Protein AF-A0A1A8HX14-F1 (afdb_monomer_lite)

Secondary structure (DSSP, 8-state):
---HHHHHHHHHHT-SEEEEEE--TT-TTSPPSEEEEEETTEEEE-S-S-HHHHHHHHHHHHHHTTPPPPGGG-

Structure (mmCIF, N/CA/C/O backbone):
data_AF-A0A1A8HX14-F1
#
_entry.id   AF-A0A1A8HX14-F1
#
loop_
_atom_site.group_PDB
_atom_site.id
_atom_site.type_symbol
_atom_site.label_atom_id
_atom_site.label_alt_id
_atom_site.label_comp_id
_atom_site.label_asym_id
_atom_site.label_entity_id
_atom_site.label_seq_id
_atom_site.pdbx_PDB_ins_code
_atom_site.Cartn_x
_atom_site.Cartn_y
_atom_site.Cartn_z
_atom_site.occupancy
_atom_site.B_iso_or_equiv
_atom_site.auth_seq_id
_atom_site.auth_comp_id
_atom_site.auth_asym_id
_atom_site.auth_atom_id
_atom_site.pdbx_PDB_model_num
ATOM 1 N N . MET A 1 1 ? 21.907 -1.864 11.386 1.00 60.47 1 MET A N 1
ATOM 2 C CA . MET A 1 1 ? 21.460 -0.756 10.523 1.00 60.47 1 MET A CA 1
ATOM 3 C C . MET A 1 1 ? 20.135 -1.218 9.958 1.00 60.47 1 MET A C 1
ATOM 5 O O . MET A 1 1 ? 20.135 -2.278 9.348 1.00 60.47 1 MET A O 1
ATOM 9 N N . ILE A 1 2 ? 19.034 -0.557 10.312 1.00 67.88 2 ILE A N 1
ATOM 10 C CA . ILE A 1 2 ? 17.696 -0.917 9.821 1.00 67.88 2 ILE A CA 1
ATOM 11 C C . ILE A 1 2 ? 17.632 -0.488 8.346 1.00 67.88 2 ILE A C 1
ATOM 13 O O . ILE A 1 2 ? 18.215 0.539 7.989 1.00 67.88 2 ILE A O 1
ATOM 17 N N . SER A 1 3 ? 17.059 -1.316 7.470 1.00 85.38 3 SER A N 1
ATOM 18 C CA . SER A 1 3 ? 16.899 -0.959 6.058 1.00 85.38 3 SER A CA 1
ATOM 19 C C . SER A 1 3 ? 15.748 0.036 5.902 1.00 85.38 3 SER A C 1
ATOM 21 O O . SER A 1 3 ? 14.748 -0.083 6.599 1.00 85.38 3 SER A O 1
ATOM 23 N N . GLN A 1 4 ? 15.821 0.952 4.927 1.00 83.69 4 GLN A N 1
ATOM 24 C CA . GLN A 1 4 ? 14.687 1.834 4.580 1.00 83.69 4 GLN A CA 1
ATOM 25 C C . GLN A 1 4 ? 13.400 1.045 4.287 1.00 83.69 4 GLN A C 1
ATOM 27 O O . GLN A 1 4 ? 12.300 1.544 4.495 1.00 83.69 4 GLN A O 1
ATOM 32 N N . LYS A 1 5 ? 13.539 -0.192 3.791 1.00 85.19 5 LYS A N 1
ATOM 33 C CA . LYS A 1 5 ? 12.407 -1.094 3.579 1.00 85.19 5 LYS A CA 1
ATOM 34 C C . LYS A 1 5 ? 11.755 -1.507 4.902 1.00 85.19 5 LYS A C 1
ATOM 36 O O . LYS A 1 5 ? 10.537 -1.470 4.989 1.00 85.19 5 LYS A O 1
ATOM 41 N N . ASP A 1 6 ? 12.551 -1.861 5.907 1.00 88.19 6 ASP A N 1
ATOM 42 C CA . ASP A 1 6 ? 12.044 -2.334 7.200 1.00 88.19 6 ASP A CA 1
ATOM 43 C C . ASP A 1 6 ? 11.326 -1.196 7.952 1.00 88.19 6 ASP A C 1
ATOM 45 O O . ASP A 1 6 ? 10.268 -1.413 8.534 1.00 88.19 6 ASP A O 1
ATOM 49 N N . GLU A 1 7 ? 11.858 0.033 7.880 1.00 90.62 7 GLU A N 1
ATOM 50 C CA . GLU A 1 7 ? 11.207 1.235 8.434 1.00 90.62 7 GLU A CA 1
ATOM 51 C C . GLU A 1 7 ? 9.858 1.504 7.751 1.00 90.62 7 GLU A C 1
ATOM 53 O O . GLU A 1 7 ? 8.851 1.740 8.417 1.00 90.62 7 GLU A O 1
ATOM 58 N N . ALA A 1 8 ? 9.813 1.412 6.419 1.00 90.62 8 ALA A N 1
ATOM 59 C CA . ALA A 1 8 ? 8.571 1.574 5.672 1.00 90.62 8 ALA A CA 1
ATOM 60 C C . ALA A 1 8 ? 7.552 0.468 5.994 1.00 90.62 8 ALA A C 1
ATOM 62 O O . ALA A 1 8 ? 6.365 0.754 6.122 1.00 90.62 8 ALA A O 1
ATOM 63 N N . GLU A 1 9 ? 7.982 -0.787 6.146 1.00 90.62 9 GLU A N 1
ATOM 64 C CA . GLU A 1 9 ? 7.096 -1.885 6.549 1.00 90.62 9 GLU A CA 1
ATOM 65 C C . GLU A 1 9 ? 6.493 -1.652 7.943 1.00 90.62 9 GLU A C 1
ATOM 67 O O . GLU A 1 9 ? 5.305 -1.912 8.135 1.00 90.62 9 GLU A O 1
ATOM 72 N N . GLU A 1 10 ? 7.257 -1.100 8.890 1.00 92.31 10 GLU A N 1
ATOM 73 C CA . GLU A 1 10 ? 6.749 -0.718 10.213 1.00 92.31 10 GLU A CA 1
ATOM 74 C C . GLU A 1 10 ? 5.690 0.396 10.127 1.00 92.31 10 GLU A C 1
ATOM 76 O O . GLU A 1 10 ? 4.630 0.295 10.750 1.00 92.31 10 GLU A O 1
ATOM 81 N N . GLU A 1 11 ? 5.908 1.423 9.300 1.00 92.69 11 GLU A N 1
ATOM 82 C CA . GLU A 1 11 ? 4.904 2.472 9.067 1.00 92.69 11 GLU A CA 1
ATOM 83 C C . GLU A 1 11 ? 3.617 1.910 8.439 1.00 92.69 11 GLU A C 1
ATOM 85 O O . GLU A 1 11 ? 2.503 2.272 8.848 1.00 92.69 11 GLU A O 1
ATOM 90 N N . LEU A 1 12 ? 3.753 0.982 7.485 1.00 93.50 12 LEU A N 1
ATOM 91 C CA . LEU A 1 12 ? 2.623 0.332 6.819 1.00 93.50 12 LEU A CA 1
ATOM 92 C C . LEU A 1 12 ? 1.746 -0.460 7.802 1.00 93.50 12 LEU A C 1
ATOM 94 O O . LEU A 1 12 ? 0.526 -0.452 7.645 1.00 93.50 12 LEU A O 1
ATOM 98 N N . GLN A 1 13 ? 2.322 -1.071 8.846 1.00 91.94 13 GLN A N 1
ATOM 99 C CA . GLN A 1 13 ? 1.560 -1.781 9.889 1.00 91.94 13 GLN A CA 1
ATOM 100 C C . GLN A 1 13 ? 0.587 -0.868 10.650 1.00 91.94 13 GLN A C 1
ATOM 102 O O . GLN A 1 13 ? -0.462 -1.316 11.106 1.00 91.94 13 GLN A O 1
ATOM 107 N N . SER A 1 14 ? 0.919 0.417 10.783 1.00 90.75 14 SER A N 1
ATOM 108 C CA . SER A 1 14 ? 0.090 1.404 11.489 1.00 90.75 14 SER A CA 1
ATOM 109 C C . SER A 1 14 ? -0.917 2.136 10.591 1.00 90.75 14 SER A C 1
ATOM 111 O O . SER A 1 14 ? -1.702 2.956 11.072 1.00 90.75 14 SER A O 1
ATOM 113 N N . THR A 1 15 ? -0.908 1.852 9.285 1.00 90.31 15 THR A N 1
ATOM 114 C CA . THR A 1 15 ? -1.710 2.566 8.289 1.00 90.31 15 THR A CA 1
ATOM 115 C C .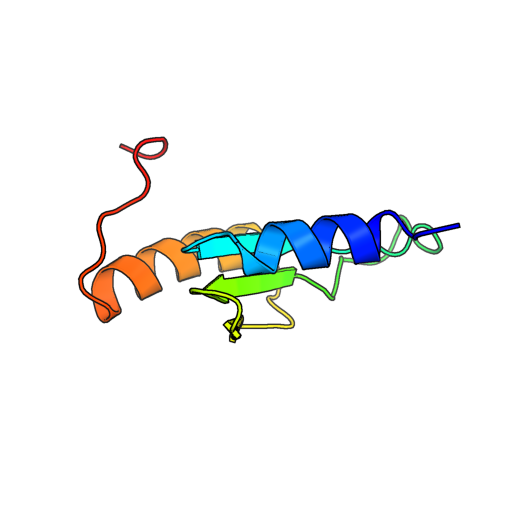 THR A 1 15 ? -2.973 1.783 7.930 1.00 90.31 15 THR A C 1
ATOM 117 O O . THR A 1 15 ? -2.904 0.611 7.570 1.00 90.31 15 THR A O 1
ATOM 120 N N . THR A 1 16 ? -4.137 2.447 7.947 1.00 91.62 16 THR A N 1
ATOM 121 C CA . THR A 1 16 ? -5.424 1.806 7.612 1.00 91.62 16 THR A CA 1
ATOM 122 C C . THR A 1 16 ? -5.469 1.271 6.187 1.00 91.62 16 THR A C 1
ATOM 124 O O . THR A 1 16 ? -5.967 0.179 5.955 1.00 91.62 16 THR A O 1
ATOM 127 N N . MET A 1 17 ? -4.959 2.029 5.215 1.00 93.56 17 MET A N 1
ATOM 128 C CA . MET A 1 17 ? -4.813 1.562 3.840 1.00 93.56 17 MET A CA 1
ATOM 129 C C . MET A 1 17 ? -3.691 2.321 3.140 1.00 93.56 17 MET A C 1
ATOM 131 O O . MET A 1 17 ? -3.654 3.552 3.194 1.00 93.56 17 MET A O 1
ATOM 135 N N . ALA A 1 18 ? -2.814 1.604 2.440 1.00 94.44 18 ALA A N 1
ATOM 136 C CA . ALA A 1 18 ? -1.755 2.215 1.645 1.00 94.44 18 ALA A CA 1
ATOM 137 C C . ALA A 1 18 ? -1.484 1.441 0.354 1.00 94.44 18 ALA A C 1
ATOM 139 O O . ALA A 1 18 ? -1.491 0.213 0.340 1.00 94.44 18 ALA A O 1
ATOM 140 N N . LEU A 1 19 ? -1.207 2.189 -0.716 1.00 94.75 19 LEU A N 1
ATOM 141 C CA . LEU A 1 19 ? -0.565 1.697 -1.932 1.00 94.75 19 LEU A CA 1
ATOM 142 C C . LEU A 1 19 ? 0.938 1.921 -1.776 1.00 94.75 19 LEU A C 1
ATOM 144 O O . LEU A 1 19 ? 1.365 3.066 -1.620 1.00 94.75 19 LEU A O 1
ATOM 148 N N . PHE A 1 20 ? 1.729 0.857 -1.843 1.00 93.56 20 PHE A N 1
ATOM 149 C CA . PHE A 1 20 ? 3.179 0.933 -1.692 1.00 93.56 20 PHE A CA 1
ATOM 150 C C . PHE A 1 20 ? 3.904 0.424 -2.938 1.00 93.56 20 PHE A C 1
ATOM 152 O O . PHE A 1 20 ? 3.352 -0.312 -3.758 1.00 93.56 20 PHE A O 1
ATOM 159 N N . VAL A 1 21 ? 5.160 0.852 -3.075 1.00 92.44 21 VAL A N 1
ATOM 160 C CA . VAL A 1 21 ? 6.085 0.384 -4.107 1.00 92.44 21 VAL A CA 1
ATOM 161 C C . VAL A 1 21 ? 7.450 0.194 -3.468 1.00 92.44 21 VAL A C 1
ATOM 163 O O . VAL A 1 21 ? 8.088 1.177 -3.090 1.00 92.44 21 VAL A O 1
ATOM 166 N N . PHE A 1 22 ? 7.932 -1.043 -3.411 1.00 87.69 22 PHE A N 1
ATOM 167 C CA . PHE A 1 22 ? 9.341 -1.299 -3.142 1.00 87.69 22 PHE A CA 1
ATOM 168 C C . PHE A 1 22 ? 10.091 -1.427 -4.470 1.00 87.69 22 PHE A C 1
ATOM 170 O O . PHE A 1 22 ? 9.649 -2.075 -5.419 1.00 87.69 22 PHE A O 1
ATOM 177 N N . ARG A 1 23 ? 11.222 -0.731 -4.580 1.00 79.38 23 ARG A N 1
ATOM 178 C CA . ARG A 1 23 ? 12.089 -0.803 -5.756 1.00 79.38 23 ARG A CA 1
ATOM 179 C C . ARG A 1 23 ? 13.467 -1.243 -5.309 1.00 79.38 23 ARG A C 1
ATOM 181 O O . ARG A 1 23 ? 14.075 -0.599 -4.458 1.00 79.38 23 ARG A O 1
ATOM 188 N N . ASP A 1 24 ? 13.973 -2.298 -5.932 1.00 74.12 24 ASP A N 1
ATOM 189 C CA . ASP A 1 24 ? 15.377 -2.647 -5.794 1.00 74.12 24 ASP A CA 1
ATOM 190 C C . ASP A 1 24 ? 16.234 -1.648 -6.593 1.00 74.12 24 ASP A C 1
ATOM 192 O O . ASP A 1 24 ? 16.071 -1.468 -7.806 1.00 74.12 24 ASP A O 1
ATOM 196 N N . ASN A 1 25 ? 17.156 -0.979 -5.900 1.00 67.31 25 ASN A N 1
ATOM 197 C CA . ASN A 1 25 ? 18.103 -0.032 -6.490 1.00 67.31 25 ASN A CA 1
ATOM 198 C C . ASN A 1 25 ? 19.069 -0.703 -7.481 1.00 67.31 25 ASN A C 1
ATOM 200 O O . ASN A 1 25 ? 19.739 -0.006 -8.244 1.00 67.31 25 ASN A O 1
ATOM 204 N N . SER A 1 26 ? 19.137 -2.037 -7.497 1.00 66.94 26 SER A N 1
ATOM 205 C CA . SER A 1 26 ? 19.962 -2.805 -8.431 1.00 66.94 26 SER A CA 1
ATOM 206 C C . SER A 1 26 ? 19.502 -2.689 -9.889 1.00 66.94 26 SER A C 1
ATOM 208 O O . SER A 1 26 ? 20.296 -2.946 -10.800 1.00 66.94 26 SER A O 1
ATOM 210 N N . SER A 1 27 ? 18.253 -2.272 -10.154 1.00 62.00 27 SER A N 1
ATOM 211 C CA . SER A 1 27 ? 17.779 -2.172 -11.530 1.00 62.00 27 SER A CA 1
ATOM 212 C C . SER A 1 27 ? 16.774 -1.062 -11.817 1.00 62.00 27 SER A C 1
ATOM 214 O O . SER A 1 27 ? 15.559 -1.241 -11.806 1.00 62.00 27 SER A O 1
ATOM 216 N N . LEU A 1 28 ? 17.308 0.090 -12.223 1.00 66.06 28 LEU A N 1
ATOM 217 C CA . LEU A 1 28 ? 16.530 1.225 -12.732 1.00 66.06 28 LEU A CA 1
ATOM 218 C C . LEU A 1 28 ? 15.743 0.906 -14.017 1.00 66.06 28 LEU A C 1
ATOM 220 O O . LEU A 1 28 ? 14.801 1.626 -14.344 1.00 66.06 28 LEU A O 1
ATOM 224 N N . LEU A 1 29 ? 16.135 -0.152 -14.736 1.00 69.12 29 LEU A N 1
ATOM 225 C CA . LEU A 1 29 ? 15.551 -0.559 -16.016 1.00 69.12 29 LEU A CA 1
ATOM 226 C C . LEU A 1 29 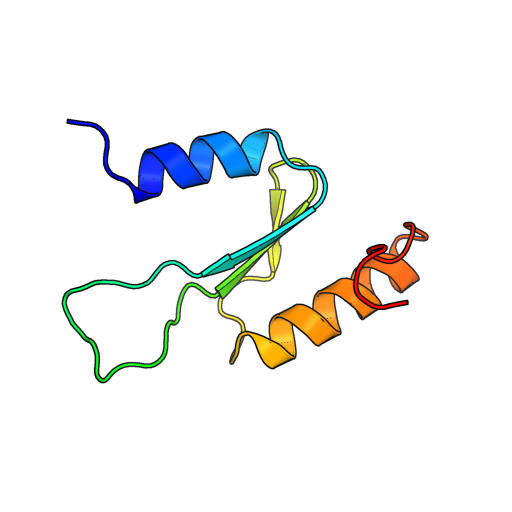? 14.389 -1.551 -15.872 1.00 69.12 29 LEU A C 1
ATOM 228 O O . LEU A 1 29 ? 13.656 -1.748 -16.838 1.00 69.12 29 LEU A O 1
ATOM 232 N N . HIS A 1 30 ? 14.205 -2.170 -14.701 1.00 66.75 30 HIS A N 1
ATOM 233 C CA . HIS A 1 30 ? 13.100 -3.100 -14.483 1.00 66.75 30 HIS A CA 1
ATOM 234 C C . HIS A 1 30 ? 11.898 -2.390 -13.861 1.00 66.75 30 HIS A C 1
ATOM 236 O O . HIS A 1 30 ? 12.019 -1.516 -13.001 1.00 66.75 30 HIS A O 1
ATOM 242 N N . GLN A 1 31 ? 10.711 -2.783 -14.319 1.00 66.81 31 GLN A N 1
ATOM 243 C CA . GLN A 1 31 ? 9.453 -2.348 -13.731 1.00 66.81 31 GLN A CA 1
ATOM 244 C C . GLN A 1 31 ? 9.378 -2.866 -12.282 1.00 66.81 31 GLN A C 1
ATOM 246 O O . GLN A 1 31 ? 9.719 -4.032 -12.061 1.00 66.81 31 GLN A O 1
ATOM 251 N N . PRO A 1 32 ? 8.974 -2.035 -11.299 1.00 69.81 32 PRO A N 1
ATOM 252 C CA . PRO A 1 32 ? 8.858 -2.484 -9.915 1.00 69.81 32 PRO A CA 1
ATOM 253 C C . PRO A 1 32 ? 7.843 -3.624 -9.855 1.00 69.81 32 PRO A C 1
ATOM 255 O O . PRO A 1 32 ? 6.714 -3.447 -10.309 1.00 69.81 32 PRO A O 1
ATOM 258 N N . ARG A 1 33 ? 8.259 -4.787 -9.346 1.00 73.38 33 ARG A N 1
ATOM 259 C CA . ARG A 1 33 ? 7.361 -5.932 -9.135 1.00 73.38 33 ARG A CA 1
ATOM 260 C C . ARG A 1 33 ? 6.694 -5.899 -7.763 1.00 73.38 33 ARG A C 1
ATOM 262 O O . ARG A 1 33 ? 5.632 -6.480 -7.604 1.00 73.38 33 ARG A O 1
ATOM 269 N N . ASP A 1 34 ? 7.242 -5.132 -6.827 1.00 87.19 34 ASP A N 1
ATOM 270 C CA . ASP A 1 34 ? 6.750 -5.061 -5.453 1.00 87.19 34 ASP A CA 1
ATOM 271 C C . ASP A 1 34 ? 5.777 -3.882 -5.291 1.00 87.19 34 ASP A C 1
ATOM 273 O O . ASP A 1 34 ? 6.015 -2.951 -4.519 1.00 87.19 34 ASP A O 1
ATOM 277 N N . ILE A 1 35 ? 4.710 -3.881 -6.097 1.00 93.38 35 ILE A N 1
ATOM 278 C CA . ILE A 1 35 ? 3.599 -2.928 -5.982 1.00 93.38 35 ILE A CA 1
ATOM 279 C C . ILE A 1 35 ? 2.432 -3.651 -5.319 1.00 93.38 35 ILE A C 1
ATOM 281 O O . ILE A 1 35 ? 1.946 -4.652 -5.850 1.00 93.38 35 ILE A O 1
ATOM 285 N N . GLY A 1 36 ? 1.957 -3.127 -4.194 1.00 95.06 36 GLY A N 1
ATOM 286 C CA . GLY A 1 36 ? 0.922 -3.784 -3.405 1.00 95.06 36 GLY A CA 1
ATOM 287 C C . GLY A 1 36 ? 0.026 -2.815 -2.650 1.00 95.06 36 GLY A C 1
ATOM 288 O O . GLY A 1 36 ? 0.283 -1.610 -2.585 1.00 95.06 36 GLY A O 1
ATOM 289 N N . ILE A 1 37 ? -1.056 -3.359 -2.103 1.00 96.31 37 ILE A N 1
ATOM 290 C CA . ILE A 1 37 ? -1.973 -2.645 -1.219 1.00 96.31 37 ILE A CA 1
ATOM 291 C C . ILE A 1 37 ? -2.028 -3.384 0.107 1.00 96.31 37 ILE A C 1
ATOM 293 O O . ILE A 1 37 ? -2.247 -4.595 0.142 1.00 96.31 37 ILE A O 1
ATOM 297 N N . ILE A 1 38 ? -1.870 -2.632 1.189 1.00 95.75 38 ILE A N 1
ATOM 298 C CA . ILE A 1 38 ? -2.064 -3.102 2.557 1.00 95.75 38 ILE A CA 1
ATOM 299 C C . ILE A 1 38 ? -3.334 -2.469 3.132 1.00 95.75 38 ILE A C 1
ATOM 301 O O . ILE A 1 38 ? -3.640 -1.316 2.812 1.00 95.75 38 ILE A O 1
ATOM 305 N N . ILE A 1 39 ? -4.064 -3.212 3.961 1.00 95.50 39 ILE A N 1
ATOM 306 C CA . ILE A 1 39 ? -5.191 -2.723 4.762 1.00 95.50 39 ILE A CA 1
ATOM 307 C C . ILE A 1 39 ? -5.003 -3.218 6.196 1.00 95.50 39 ILE A C 1
AT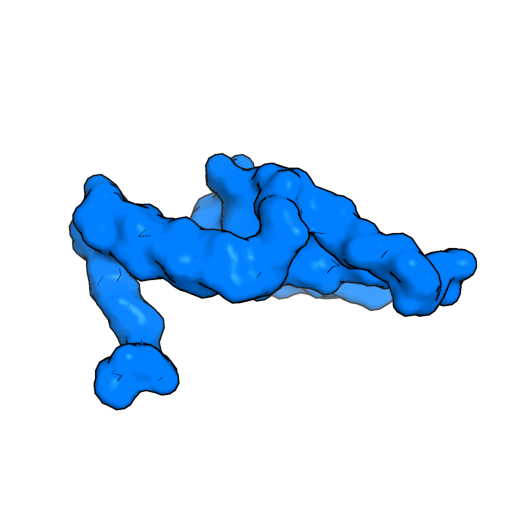OM 309 O O . ILE A 1 39 ? -4.889 -4.423 6.405 1.00 95.50 39 ILE A O 1
ATOM 313 N N . ASP A 1 40 ? -4.955 -2.298 7.162 1.00 93.81 40 ASP A N 1
ATOM 314 C CA . ASP A 1 40 ? -4.763 -2.578 8.596 1.00 93.81 40 ASP A CA 1
ATOM 315 C C . ASP A 1 40 ? -3.626 -3.590 8.873 1.00 93.81 40 ASP A C 1
ATOM 317 O O . ASP A 1 40 ? -3.793 -4.575 9.594 1.00 93.81 40 ASP A O 1
ATOM 321 N N . GLY A 1 41 ? -2.466 -3.379 8.239 1.00 92.00 41 GLY A N 1
ATOM 322 C CA . GLY A 1 41 ? -1.288 -4.246 8.382 1.00 92.00 41 GLY A CA 1
ATOM 323 C C . GLY A 1 41 ? -1.332 -5.568 7.598 1.00 92.00 41 GLY A C 1
ATOM 324 O O . GLY A 1 41 ? -0.360 -6.325 7.627 1.00 92.00 41 GLY A O 1
ATOM 325 N N . VAL A 1 42 ? -2.412 -5.847 6.859 1.00 93.12 42 VAL A N 1
ATOM 326 C CA . VAL A 1 42 ? -2.569 -7.052 6.029 1.00 93.12 42 VAL A CA 1
ATOM 327 C C . VAL A 1 42 ? -2.389 -6.719 4.553 1.00 93.12 42 VAL A C 1
ATOM 329 O O . VAL A 1 42 ? -3.108 -5.888 4.001 1.00 93.12 42 VAL A O 1
ATOM 332 N N . GLU A 1 43 ? -1.442 -7.378 3.885 1.00 93.81 43 GLU A N 1
ATOM 333 C CA . GLU A 1 43 ? -1.264 -7.252 2.436 1.00 93.81 43 GLU A CA 1
ATOM 334 C C . GLU A 1 43 ? -2.446 -7.916 1.714 1.00 93.81 43 GLU A C 1
ATOM 336 O O . GLU A 1 43 ? -2.639 -9.129 1.789 1.00 93.81 43 GLU A O 1
ATOM 341 N N . VAL A 1 44 ? -3.273 -7.108 1.045 1.00 95.25 44 VAL A N 1
ATOM 342 C CA . VAL A 1 44 ? -4.499 -7.565 0.368 1.00 95.25 44 VAL A CA 1
ATOM 343 C C . VAL A 1 44 ? -4.306 -7.764 -1.130 1.00 95.25 44 VAL A C 1
ATOM 345 O O . VAL A 1 44 ? -5.015 -8.566 -1.734 1.00 95.25 44 VAL A O 1
ATOM 348 N N . LEU A 1 45 ? -3.360 -7.041 -1.735 1.00 95.44 45 LEU A N 1
ATOM 349 C CA . LEU A 1 45 ? -2.954 -7.196 -3.131 1.00 95.44 45 LEU A CA 1
ATOM 350 C C . LEU A 1 45 ? -1.443 -7.043 -3.236 1.00 95.44 45 LEU A C 1
ATOM 352 O O . LEU A 1 45 ? -0.870 -6.160 -2.602 1.00 95.44 45 LEU A O 1
ATOM 356 N N . ASN A 1 46 ? -0.837 -7.843 -4.103 1.00 93.31 46 ASN A N 1
ATOM 357 C CA . ASN A 1 46 ? 0.588 -7.835 -4.388 1.00 93.31 46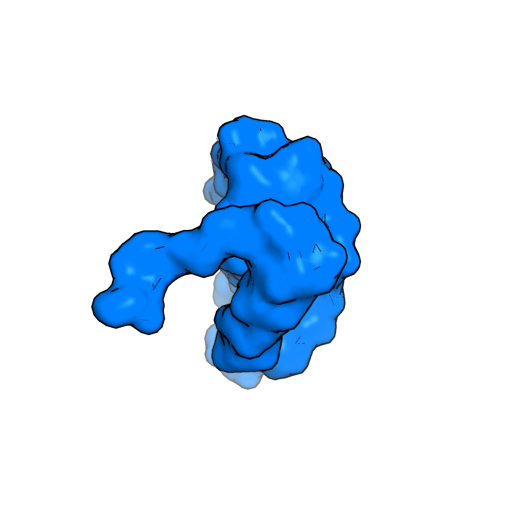 ASN A CA 1
ATOM 358 C C . ASN A 1 46 ? 0.832 -7.983 -5.893 1.00 93.31 46 ASN A C 1
ATOM 360 O O . ASN A 1 46 ? -0.104 -8.217 -6.661 1.00 93.31 46 ASN A O 1
ATOM 364 N N . GLU A 1 47 ? 2.084 -7.788 -6.309 1.00 91.56 47 GLU A N 1
ATOM 365 C CA . GLU A 1 47 ? 2.528 -7.943 -7.701 1.00 91.56 47 GLU A CA 1
ATOM 366 C C . GLU A 1 47 ? 1.659 -7.188 -8.727 1.00 91.56 47 GLU A C 1
ATOM 368 O O . GLU A 1 47 ? 1.435 -7.635 -9.857 1.00 91.56 47 GLU A O 1
ATOM 373 N N . LEU A 1 48 ? 1.150 -6.014 -8.343 1.00 93.25 48 LEU A N 1
ATOM 374 C CA . LEU A 1 48 ? 0.303 -5.212 -9.216 1.00 93.25 48 LEU A CA 1
ATOM 375 C C . LEU A 1 48 ? 1.097 -4.747 -10.449 1.00 93.25 48 LEU A C 1
ATOM 377 O O . LEU A 1 48 ? 2.249 -4.323 -10.334 1.00 93.25 48 LEU A O 1
ATOM 381 N N . PRO A 1 49 ? 0.481 -4.739 -11.647 1.00 90.56 49 PRO A N 1
ATOM 382 C CA . PRO A 1 49 ? 1.205 -4.493 -12.895 1.00 90.56 49 PRO A CA 1
ATOM 383 C C . PRO A 1 49 ? 1.716 -3.050 -13.025 1.00 90.56 49 PRO A C 1
ATOM 385 O O . PRO A 1 49 ? 2.634 -2.770 -13.798 1.00 90.56 49 PRO A O 1
ATOM 388 N N . SER A 1 50 ? 1.112 -2.104 -12.304 1.00 91.12 50 SER A N 1
ATOM 389 C CA . SER A 1 50 ? 1.537 -0.707 -12.266 1.00 91.12 50 SER A CA 1
ATOM 390 C C . SER A 1 50 ? 0.944 0.026 -11.064 1.00 91.12 50 SER A C 1
ATOM 392 O O . SER A 1 50 ? -0.071 -0.380 -10.496 1.00 91.12 50 SER A O 1
ATOM 394 N N . VAL A 1 51 ? 1.525 1.183 -10.734 1.00 91.12 51 VAL A N 1
ATOM 395 C CA . VAL A 1 51 ? 0.970 2.105 -9.729 1.00 91.12 51 VAL A CA 1
ATOM 396 C C . VAL A 1 51 ? -0.429 2.570 -10.130 1.00 91.12 51 VAL A C 1
ATOM 398 O O . VAL A 1 51 ? -1.317 2.639 -9.292 1.00 91.12 51 VAL A O 1
ATOM 401 N N . SER A 1 52 ? -0.661 2.837 -11.417 1.00 93.38 52 SER A N 1
ATOM 402 C CA . SER A 1 52 ? -1.977 3.234 -11.926 1.00 93.38 52 SER A CA 1
ATOM 403 C C . SER A 1 52 ? -3.034 2.142 -11.740 1.00 93.38 52 SER A C 1
ATOM 405 O O . SER A 1 52 ? -4.162 2.460 -11.366 1.00 93.38 52 SER A O 1
ATOM 407 N N . ALA A 1 53 ? -2.674 0.868 -11.925 1.00 94.75 53 ALA A N 1
ATOM 408 C CA . ALA A 1 53 ? -3.555 -0.246 -11.588 1.00 94.75 53 ALA A CA 1
ATOM 409 C C . ALA A 1 53 ? -3.829 -0.294 -10.078 1.00 94.75 53 ALA A C 1
ATOM 411 O O . ALA A 1 53 ? -4.982 -0.421 -9.677 1.00 94.75 53 ALA A O 1
ATOM 412 N N . GLY A 1 54 ? -2.803 -0.104 -9.242 1.00 94.81 54 GLY A N 1
ATOM 413 C CA . GLY A 1 54 ? -2.969 -0.014 -7.790 1.00 94.81 54 GLY A CA 1
ATOM 414 C C . GLY A 1 54 ? -3.908 1.108 -7.355 1.00 94.81 54 GLY A C 1
ATOM 415 O O . GLY A 1 54 ? -4.803 0.872 -6.552 1.00 94.81 54 GLY A O 1
ATOM 416 N N . VAL A 1 55 ? -3.798 2.300 -7.947 1.00 94.31 55 VAL A N 1
ATOM 417 C CA . VA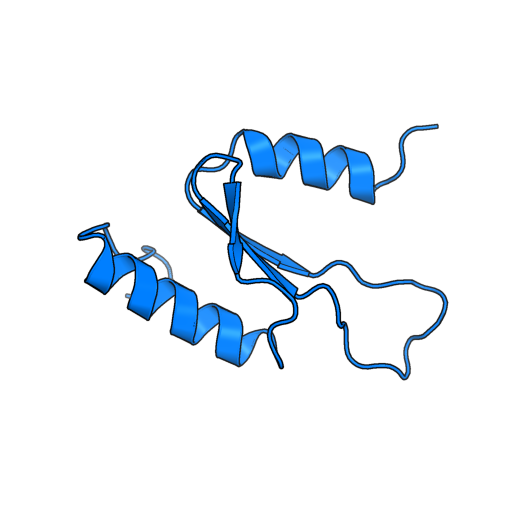L A 1 55 ? -4.731 3.406 -7.682 1.00 94.31 55 VAL A CA 1
ATOM 418 C C . VAL A 1 55 ? -6.162 3.003 -8.037 1.00 94.31 55 VAL A C 1
ATOM 420 O O . VAL A 1 55 ? -7.054 3.188 -7.217 1.00 94.31 55 VAL A O 1
ATOM 423 N N . ALA A 1 56 ? -6.395 2.400 -9.207 1.00 95.38 56 ALA A N 1
ATOM 424 C CA . ALA A 1 56 ? -7.727 1.912 -9.575 1.00 95.38 56 ALA A CA 1
ATOM 425 C C . ALA A 1 56 ? -8.264 0.876 -8.569 1.00 95.38 56 ALA A C 1
ATOM 427 O O . ALA A 1 56 ? -9.436 0.931 -8.189 1.00 95.38 56 ALA A O 1
ATOM 428 N N . MET A 1 57 ? -7.400 -0.021 -8.085 1.00 96.50 57 MET A N 1
ATOM 429 C CA . MET A 1 57 ? -7.759 -1.011 -7.071 1.00 96.50 57 MET A CA 1
ATOM 430 C C . MET A 1 57 ? -8.100 -0.378 -5.721 1.00 96.50 57 MET A C 1
ATOM 432 O O . MET A 1 57 ? -9.049 -0.833 -5.096 1.00 96.50 57 MET A O 1
ATOM 436 N N . VAL A 1 58 ? -7.423 0.695 -5.296 1.00 95.06 58 VAL A N 1
ATOM 437 C CA . VAL A 1 58 ? -7.795 1.439 -4.076 1.00 95.06 58 VAL A CA 1
ATOM 438 C C . VAL A 1 58 ? -9.256 1.897 -4.144 1.00 95.06 58 VAL A C 1
ATOM 440 O O . VAL A 1 58 ? -10.012 1.664 -3.206 1.00 95.06 58 VAL A O 1
ATOM 443 N N . PHE A 1 59 ? -9.700 2.474 -5.267 1.00 94.56 59 PHE A N 1
ATOM 444 C CA . PHE A 1 59 ? -11.107 2.869 -5.433 1.00 94.56 59 PHE A CA 1
ATOM 445 C C . PHE A 1 59 ? -12.056 1.667 -5.431 1.00 94.56 59 PHE A C 1
ATOM 447 O O . PHE A 1 59 ? -13.115 1.722 -4.804 1.00 94.56 59 PHE A O 1
ATOM 454 N N . GLY A 1 60 ? -11.680 0.579 -6.107 1.00 95.56 60 GLY A N 1
ATOM 455 C CA . GLY A 1 60 ? -12.458 -0.660 -6.111 1.00 95.56 60 GLY A CA 1
ATOM 456 C C . GLY A 1 60 ? -12.616 -1.263 -4.712 1.00 95.56 60 GLY A C 1
ATOM 457 O O . GLY A 1 60 ? -13.710 -1.692 -4.351 1.00 95.56 60 GLY A O 1
ATOM 458 N N . LEU A 1 61 ? -11.554 -1.243 -3.905 1.00 95.50 61 LEU A N 1
ATOM 459 C CA . LEU A 1 61 ? -11.555 -1.713 -2.520 1.00 95.50 61 LEU A CA 1
ATOM 460 C C . LEU A 1 61 ? -12.378 -0.793 -1.617 1.00 95.50 61 LEU A C 1
ATOM 462 O O . LEU A 1 61 ? -13.199 -1.298 -0.857 1.00 95.50 61 LEU A O 1
ATOM 466 N N . CYS A 1 62 ? -12.250 0.534 -1.753 1.00 94.31 62 CYS A N 1
ATOM 467 C CA . CYS A 1 62 ? -13.118 1.479 -1.043 1.00 94.31 62 CYS A CA 1
ATOM 468 C C . CYS A 1 62 ? -14.596 1.175 -1.298 1.00 94.31 62 CYS A C 1
ATOM 470 O O . CYS A 1 62 ? -15.388 1.106 -0.362 1.00 94.31 62 CYS A O 1
ATOM 472 N N . TYR A 1 63 ? -14.958 0.944 -2.562 1.00 95.19 63 TYR A N 1
ATOM 473 C CA . TYR A 1 63 ? -16.315 0.567 -2.934 1.00 95.19 63 TYR A CA 1
ATOM 474 C C . TYR A 1 63 ? -16.736 -0.774 -2.316 1.00 95.19 63 TYR A C 1
ATOM 476 O O . TYR A 1 63 ? -17.762 -0.849 -1.644 1.00 95.19 63 TYR A O 1
ATOM 484 N N . ALA A 1 64 ? -15.943 -1.829 -2.528 1.00 96.56 64 ALA A N 1
ATOM 485 C CA . ALA A 1 64 ? -16.283 -3.191 -2.120 1.00 96.56 64 ALA A CA 1
ATOM 486 C C . ALA A 1 64 ? -16.374 -3.356 -0.596 1.00 96.56 64 ALA A C 1
ATOM 488 O O . ALA A 1 64 ? -17.194 -4.132 -0.108 1.00 96.56 64 ALA A O 1
ATOM 489 N N . LEU A 1 65 ? -15.548 -2.618 0.148 1.00 94.50 65 LEU A N 1
ATOM 490 C CA . LEU A 1 65 ? -15.481 -2.661 1.607 1.00 94.50 65 LEU A CA 1
ATOM 491 C C . LEU A 1 65 ? -16.312 -1.556 2.276 1.00 94.50 65 LEU A C 1
ATOM 493 O O . LEU A 1 65 ? -16.279 -1.429 3.498 1.00 94.50 65 LEU A O 1
ATOM 497 N N . ASN A 1 66 ? -17.063 -0.766 1.497 1.00 95.00 66 ASN A N 1
ATOM 498 C CA . ASN A 1 66 ? -17.855 0.369 1.980 1.00 95.00 66 ASN A CA 1
ATOM 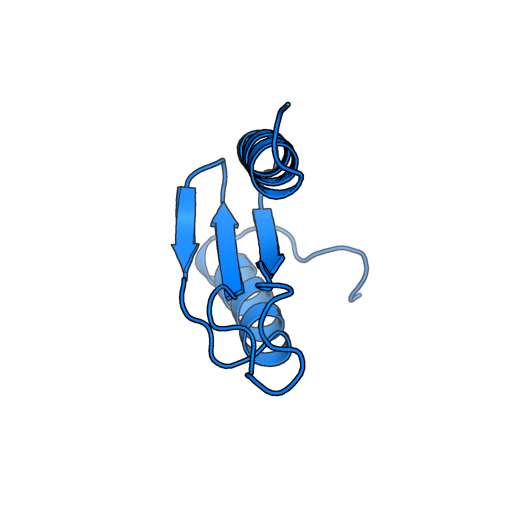499 C C . ASN A 1 66 ? -17.031 1.363 2.831 1.00 95.00 66 ASN A C 1
ATOM 501 O O . ASN A 1 66 ? -17.495 1.873 3.852 1.00 95.00 66 ASN A O 1
ATOM 505 N N . MET A 1 67 ? -15.789 1.617 2.416 1.00 91.38 67 MET A N 1
ATOM 506 C CA . MET A 1 67 ? -14.898 2.601 3.030 1.00 91.38 67 MET A CA 1
ATOM 507 C C . MET A 1 67 ? -15.060 3.967 2.363 1.00 91.38 67 MET A C 1
ATOM 509 O O . MET A 1 67 ? -15.481 4.090 1.210 1.00 91.38 67 MET A O 1
ATOM 513 N N . GLU A 1 68 ? -14.667 5.019 3.075 1.00 91.69 68 GLU A N 1
ATOM 514 C CA . GLU A 1 68 ? -14.597 6.349 2.481 1.00 91.69 68 GLU A CA 1
ATOM 515 C C . GLU A 1 68 ? -13.517 6.420 1.395 1.00 91.69 68 GLU A C 1
ATOM 517 O O . GLU A 1 68 ? -12.425 5.863 1.526 1.00 91.69 68 GLU A O 1
ATOM 522 N N . TYR A 1 69 ? -13.807 7.157 0.322 1.00 90.69 69 TYR A N 1
ATOM 523 C CA . TYR A 1 69 ? -12.825 7.414 -0.724 1.00 90.69 69 TYR A CA 1
ATOM 524 C C . TYR A 1 69 ? -11.744 8.396 -0.252 1.00 90.69 69 TYR A C 1
ATOM 526 O O . TYR A 1 69 ? -12.052 9.341 0.488 1.00 90.69 69 TYR A O 1
ATOM 534 N N . PRO A 1 70 ? -10.491 8.253 -0.722 1.00 85.44 70 PRO A N 1
ATOM 535 C CA . PRO A 1 70 ? -9.412 9.128 -0.291 1.00 85.44 70 PRO A CA 1
ATOM 536 C C . PRO A 1 70 ? -9.675 10.585 -0.703 1.00 85.44 70 PRO A C 1
ATOM 538 O O . PRO A 1 70 ? -9.966 10.896 -1.859 1.00 85.44 70 PRO A O 1
ATOM 541 N N . ARG A 1 71 ? -9.552 11.502 0.263 1.00 81.44 71 ARG A N 1
ATOM 542 C CA . ARG A 1 71 ? -9.980 12.909 0.141 1.00 81.44 71 ARG A CA 1
ATOM 543 C C . ARG A 1 71 ? -9.216 13.731 -0.909 1.00 81.44 71 ARG A C 1
ATOM 545 O O . ARG A 1 71 ? -9.731 14.755 -1.333 1.00 81.44 71 ARG A O 1
ATOM 552 N N . GLY A 1 72 ? -8.027 13.293 -1.329 1.00 76.19 72 GLY A N 1
ATOM 553 C CA . GLY A 1 72 ? -7.183 13.985 -2.317 1.00 76.19 72 GLY A CA 1
ATOM 554 C C . GLY A 1 72 ? -7.530 13.718 -3.787 1.00 76.19 72 GLY A C 1
ATOM 555 O O . GLY A 1 72 ? -6.880 14.278 -4.662 1.00 76.19 72 GLY A O 1
ATOM 556 N N . PHE A 1 73 ? -8.524 12.868 -4.059 1.00 65.06 73 PHE A N 1
ATOM 557 C CA . PHE A 1 73 ? -8.991 12.547 -5.415 1.00 65.06 73 PHE A CA 1
ATOM 558 C C . PHE A 1 73 ? -10.445 12.978 -5.669 1.00 65.06 73 PHE A C 1
ATOM 560 O O . PHE A 1 73 ? -11.071 12.513 -6.621 1.00 65.06 73 PHE A O 1
ATOM 567 N N . ARG A 1 74 ? -10.995 13.812 -4.781 1.00 58.69 74 ARG A N 1
ATOM 568 C CA . ARG A 1 74 ? -12.314 14.433 -4.922 1.00 58.69 74 ARG A CA 1
ATOM 569 C C . ARG A 1 74 ? -12.217 15.785 -5.612 1.00 58.69 74 ARG A C 1
ATOM 571 O O . ARG A 1 74 ? -11.215 16.489 -5.366 1.00 58.69 74 ARG A O 1
#

Foldseek 3Di:
DQDPVNVVLVVLLVDQKDFDFDDDPVDPPDDGQATFMDGNSRTPGGRQVDVVSVLVVLVVCCVVVVHDDDPVVD

Sequence (74 aa):
MISQKDEAEEELQSTTMALFVFRDNSSLLHQPRDIGIIIDGVEVLNELPSVSAGVAMVFGLCYALNMEYPRGFR

Organism: Nothobranchius kuhntae (NCBI:txid321403)

Radius of gyration: 13.24 Å; chains: 1; bounding box: 39×22×28 Å

pLDDT: mean 87.13, std 10.7, range [58.69, 96.56]